Protein AF-A0A4R0DR61-F1 (afdb_monomer_lite)

pLDDT: mean 72.53, std 19.12, range [35.84, 91.69]

Radius of gyration: 15.0 Å; chains: 1; bounding box: 28×46×39 Å

Sequence (73 aa):
MGTVPETGWLHWQFAGGSMIPHGATHIENDGTFWNCTNGVWTYWSEVFGWCGYIGTVNQMFLNNKNELGTMYA

Secondary structure (DSSP, 8-state):
-----TTTTSSS--SSS-PPPTT--EEETTS-EEEEETTEEEEEETTTEEEE--S---HHHHHTEEESGGG--

Structure (mmCIF, N/CA/C/O backbone):
data_AF-A0A4R0DR61-F1
#
_entry.id   AF-A0A4R0DR61-F1
#
loop_
_atom_site.group_PDB
_atom_site.id
_atom_site.type_symbol
_atom_site.label_atom_id
_atom_site.label_alt_id
_atom_site.label_comp_id
_atom_site.label_asym_id
_atom_site.label_entity_id
_atom_site.label_seq_id
_atom_site.pdbx_PDB_ins_code
_atom_site.Cartn_x
_atom_site.Cartn_y
_atom_site.Cartn_z
_atom_site.occupancy
_atom_site.B_iso_or_equiv
_atom_site.auth_seq_id
_atom_site.auth_comp_id
_atom_site.auth_asym_id
_atom_site.auth_atom_id
_atom_site.pdbx_PDB_model_num
ATOM 1 N N . MET A 1 1 ? 1.143 35.618 -26.874 1.00 39.44 1 MET A N 1
ATOM 2 C CA . MET A 1 1 ? 2.113 35.014 -25.937 1.00 39.44 1 MET A CA 1
ATOM 3 C C . MET A 1 1 ? 1.308 34.617 -24.715 1.00 39.44 1 MET A C 1
ATOM 5 O O . MET A 1 1 ? 0.887 35.495 -23.977 1.00 39.44 1 MET A O 1
ATOM 9 N N . GLY A 1 2 ? 0.892 33.351 -24.654 1.00 36.66 2 GLY A N 1
ATOM 10 C CA . GLY A 1 2 ? -0.104 32.879 -23.691 1.00 36.66 2 GLY A CA 1
ATOM 11 C C . GLY A 1 2 ? 0.485 32.775 -22.290 1.00 36.66 2 GLY A C 1
ATOM 12 O O . GLY A 1 2 ? 1.601 32.293 -22.123 1.00 36.66 2 GLY A O 1
ATOM 13 N N . THR A 1 3 ? -0.267 33.251 -21.307 1.00 45.78 3 THR A N 1
ATOM 14 C CA . THR A 1 3 ? 0.006 33.090 -19.880 1.00 45.78 3 THR A CA 1
ATOM 15 C C . THR A 1 3 ? 0.035 31.602 -19.542 1.00 45.78 3 THR A C 1
ATOM 17 O O . THR A 1 3 ? -0.976 30.914 -19.675 1.00 45.78 3 THR A O 1
ATOM 20 N N . VAL A 1 4 ? 1.200 31.103 -19.139 1.00 53.56 4 VAL A N 1
ATOM 21 C CA . VAL A 1 4 ? 1.347 29.775 -18.536 1.00 53.56 4 VAL A CA 1
ATOM 22 C C . VAL A 1 4 ? 0.588 29.766 -17.203 1.00 53.56 4 VAL A C 1
ATOM 24 O O . VAL A 1 4 ? 0.884 30.609 -16.358 1.00 53.56 4 VAL A O 1
ATOM 27 N N . PRO A 1 5 ? -0.405 28.883 -16.996 1.00 45.56 5 PRO A N 1
ATOM 28 C CA . PRO A 1 5 ? -1.081 28.796 -15.711 1.00 45.56 5 PRO A CA 1
ATOM 29 C C . PRO A 1 5 ? -0.119 28.224 -14.661 1.00 45.56 5 PRO A C 1
ATOM 31 O O . PRO A 1 5 ? 0.559 27.223 -14.904 1.00 45.56 5 PRO A O 1
ATOM 34 N N . GLU A 1 6 ? -0.061 28.876 -13.498 1.00 52.38 6 GLU A N 1
ATOM 35 C CA . GLU A 1 6 ? 0.751 28.550 -12.312 1.00 52.38 6 GLU A CA 1
ATOM 36 C C . GLU A 1 6 ? 0.340 27.232 -11.620 1.00 52.38 6 GLU A C 1
ATOM 38 O O . GLU A 1 6 ? 0.216 27.156 -10.404 1.00 52.38 6 GLU A O 1
ATOM 43 N N . THR A 1 7 ? 0.145 26.153 -12.375 1.00 47.88 7 THR A N 1
ATOM 44 C CA . THR A 1 7 ? -0.054 24.797 -11.828 1.00 47.88 7 THR A CA 1
ATOM 45 C C . THR A 1 7 ? 0.990 23.796 -12.329 1.00 47.88 7 THR A C 1
ATOM 47 O O . THR A 1 7 ? 0.964 22.626 -11.961 1.00 47.88 7 THR A O 1
ATOM 50 N N . GLY A 1 8 ? 1.975 24.252 -13.113 1.00 41.03 8 GLY A N 1
ATOM 51 C CA . GLY A 1 8 ? 3.062 23.417 -13.642 1.00 41.03 8 GLY A CA 1
ATOM 52 C C . GLY A 1 8 ? 4.196 23.095 -12.657 1.00 41.03 8 GLY A C 1
ATOM 53 O O . GLY A 1 8 ? 5.103 22.347 -13.009 1.00 41.03 8 GLY A O 1
ATOM 54 N N . TRP A 1 9 ? 4.162 23.639 -11.435 1.00 41.94 9 TRP A N 1
ATOM 55 C CA . TRP A 1 9 ? 5.281 23.592 -10.476 1.00 41.94 9 TRP A CA 1
ATOM 56 C C . TRP A 1 9 ? 5.162 22.525 -9.374 1.00 41.94 9 TRP A C 1
ATOM 58 O O . TRP A 1 9 ? 6.074 22.385 -8.560 1.00 41.94 9 TRP A O 1
ATOM 68 N N . LEU A 1 10 ? 4.087 21.730 -9.356 1.00 46.69 10 LEU A N 1
ATOM 69 C CA . LEU A 1 10 ? 3.912 20.638 -8.383 1.00 46.69 10 LEU A CA 1
ATOM 70 C C . LEU A 1 10 ? 4.316 19.250 -8.918 1.00 46.69 10 LEU A C 1
ATOM 72 O O . LEU A 1 10 ? 4.239 18.273 -8.185 1.00 46.69 10 LEU A O 1
ATOM 76 N N . HIS A 1 11 ? 4.788 19.139 -10.166 1.00 47.22 11 HIS A N 1
ATOM 77 C CA . HIS A 1 11 ? 5.046 17.834 -10.801 1.00 47.22 11 HIS A CA 1
ATOM 78 C C . HIS A 1 11 ? 6.470 17.270 -10.562 1.00 47.22 11 HIS A C 1
ATOM 80 O O . HIS A 1 11 ? 6.763 16.168 -11.004 1.00 47.22 11 HIS A O 1
ATOM 86 N N . TRP A 1 12 ? 7.375 17.972 -9.864 1.00 38.59 12 TRP A N 1
ATOM 87 C CA . TRP A 1 12 ? 8.784 17.533 -9.734 1.00 38.59 12 TRP A CA 1
ATOM 88 C C . TRP A 1 12 ? 9.389 17.616 -8.317 1.00 38.59 12 TRP A C 1
ATOM 90 O O . TRP A 1 12 ? 10.608 17.634 -8.174 1.00 38.59 12 TRP A O 1
ATOM 100 N N . GLN A 1 13 ? 8.586 17.650 -7.247 1.00 47.09 13 GLN A N 1
ATOM 101 C CA . GLN A 1 13 ? 9.088 17.922 -5.883 1.00 47.09 13 GLN A CA 1
ATOM 102 C C . GLN A 1 13 ? 9.605 16.727 -5.059 1.00 47.09 13 GLN A C 1
ATOM 104 O O . GLN A 1 13 ? 9.795 16.870 -3.855 1.00 47.09 13 GLN A O 1
ATOM 109 N N . PHE A 1 14 ? 9.941 15.585 -5.658 1.00 48.12 14 PHE A N 1
ATOM 110 C CA . PHE A 1 14 ? 10.661 14.537 -4.922 1.00 48.12 14 PHE A CA 1
ATOM 111 C C . PHE A 1 14 ? 12.023 14.307 -5.571 1.00 48.12 14 PHE A C 1
ATOM 113 O O . PHE A 1 14 ? 12.177 13.594 -6.561 1.00 48.12 14 PHE A O 1
ATOM 120 N N . ALA A 1 15 ? 13.018 15.010 -5.033 1.00 43.00 15 ALA A N 1
ATOM 121 C CA . ALA A 1 15 ? 14.422 14.855 -5.369 1.00 43.00 15 ALA A CA 1
ATOM 122 C C . ALA A 1 15 ? 14.842 13.387 -5.175 1.00 43.00 15 ALA A C 1
ATOM 124 O O . ALA A 1 15 ? 14.956 12.921 -4.047 1.00 43.00 15 ALA A O 1
ATOM 125 N N . GLY A 1 16 ? 15.049 12.663 -6.280 1.00 42.78 16 GLY A N 1
ATOM 126 C CA . GLY A 1 16 ? 15.469 11.258 -6.256 1.00 42.78 16 GLY A CA 1
ATOM 127 C C . GLY A 1 16 ? 14.600 10.297 -7.069 1.00 42.78 16 GLY A C 1
ATOM 128 O O . GLY A 1 16 ? 14.331 9.198 -6.617 1.00 42.78 16 GLY A O 1
ATOM 129 N N . GLY A 1 17 ? 14.150 10.681 -8.266 1.00 42.53 17 GLY A N 1
ATOM 130 C CA . GLY A 1 17 ? 13.888 9.723 -9.349 1.00 42.53 17 GLY A CA 1
ATOM 131 C C . GLY A 1 17 ? 12.755 8.695 -9.207 1.00 42.53 17 GLY A C 1
ATOM 132 O O . GLY A 1 17 ? 12.646 7.871 -10.108 1.00 42.53 17 GLY A O 1
ATOM 133 N N . SER A 1 18 ? 11.898 8.728 -8.183 1.00 51.38 18 SER A N 1
ATOM 134 C CA . SER A 1 18 ? 10.719 7.848 -8.138 1.00 51.38 18 SER A CA 1
ATOM 135 C C . SER A 1 18 ? 9.443 8.662 -8.361 1.00 51.38 18 SER A C 1
ATOM 137 O O . SER A 1 18 ? 8.970 9.395 -7.494 1.00 51.38 18 SER A O 1
ATOM 139 N N . MET A 1 19 ? 8.934 8.602 -9.594 1.00 65.94 19 MET A N 1
ATOM 140 C CA . MET A 1 19 ? 7.640 9.159 -9.989 1.00 65.94 19 MET A CA 1
ATOM 141 C C . MET A 1 19 ? 6.559 8.483 -9.141 1.00 65.94 19 MET A C 1
ATOM 143 O O . MET A 1 19 ? 6.492 7.255 -9.140 1.00 65.94 19 MET A O 1
ATOM 147 N N . ILE A 1 20 ? 5.722 9.257 -8.434 1.00 72.50 20 ILE A N 1
ATOM 148 C CA . ILE A 1 20 ? 4.577 8.688 -7.707 1.00 72.50 20 ILE A CA 1
ATOM 149 C C . ILE A 1 20 ? 3.784 7.835 -8.706 1.00 72.50 20 ILE A C 1
ATOM 151 O O . ILE A 1 20 ? 3.330 8.368 -9.726 1.00 72.50 20 ILE A O 1
ATOM 155 N N . PRO A 1 21 ? 3.631 6.523 -8.464 1.00 76.38 21 PRO A N 1
ATOM 156 C CA . PRO A 1 21 ? 2.970 5.652 -9.412 1.00 76.38 21 PRO A CA 1
ATOM 157 C C . PRO A 1 21 ? 1.510 6.070 -9.543 1.00 76.38 21 PRO A C 1
ATOM 159 O O . PRO A 1 21 ? 0.826 6.359 -8.558 1.00 76.38 21 PRO A O 1
ATOM 162 N N . HIS A 1 22 ? 1.025 6.125 -10.782 1.00 77.50 22 HIS A N 1
ATOM 163 C CA . HIS A 1 22 ? 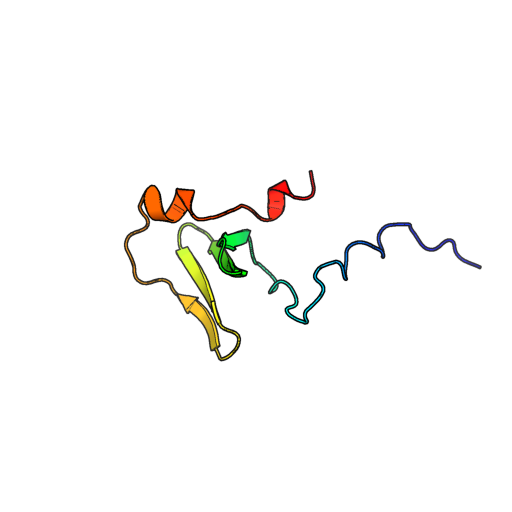-0.333 6.569 -11.057 1.00 77.50 22 HIS A CA 1
ATOM 164 C C . HIS A 1 22 ? -1.343 5.677 -10.318 1.00 77.50 22 HIS A C 1
ATOM 166 O O . HIS A 1 22 ? -1.294 4.447 -10.410 1.00 77.50 22 HIS A O 1
ATOM 172 N N . GLY A 1 23 ? -2.242 6.313 -9.564 1.00 77.69 23 GLY A N 1
ATOM 173 C CA . GLY A 1 23 ? -3.191 5.632 -8.687 1.00 77.69 23 GLY A CA 1
ATOM 174 C C . GLY A 1 23 ? -2.685 5.384 -7.264 1.00 77.69 23 GLY A C 1
ATOM 175 O O . GLY A 1 23 ? -3.419 4.788 -6.482 1.00 77.69 23 GLY A O 1
ATOM 176 N N . ALA A 1 24 ? -1.486 5.828 -6.879 1.00 83.50 24 ALA A N 1
ATOM 177 C CA . ALA A 1 24 ? -1.086 5.787 -5.477 1.00 83.50 24 ALA A CA 1
ATOM 178 C C . ALA A 1 24 ? -2.060 6.609 -4.619 1.00 83.50 24 ALA A C 1
ATOM 180 O O . ALA A 1 24 ? -2.384 7.754 -4.926 1.00 83.50 24 ALA A O 1
ATOM 181 N N . THR A 1 25 ? -2.523 6.001 -3.533 1.00 87.00 25 THR A N 1
ATOM 182 C CA . THR A 1 25 ? -3.450 6.620 -2.568 1.00 87.00 25 THR A CA 1
ATOM 183 C C . THR A 1 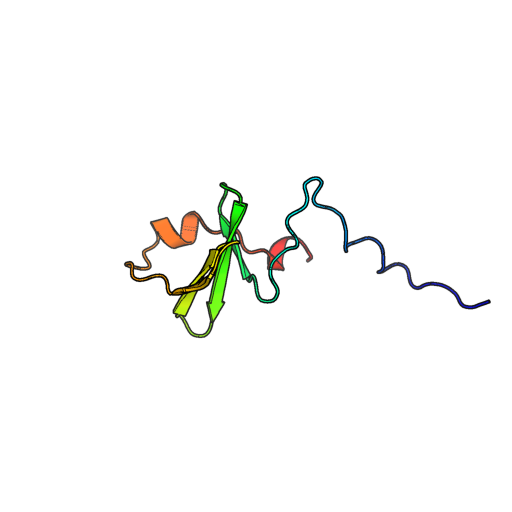25 ? -2.770 6.867 -1.228 1.00 87.00 25 THR A C 1
ATOM 185 O O . THR A 1 25 ? -3.095 7.826 -0.536 1.00 87.00 25 THR A O 1
ATOM 188 N N . HIS A 1 26 ? -1.797 6.021 -0.886 1.00 89.12 26 HIS A N 1
ATOM 189 C CA . HIS A 1 26 ? -1.069 6.060 0.368 1.00 89.12 26 HIS A CA 1
ATOM 190 C C . HIS A 1 26 ? 0.428 5.842 0.124 1.00 89.12 26 HIS A C 1
ATOM 192 O O . HIS A 1 26 ? 0.826 5.258 -0.887 1.00 89.12 26 HIS A O 1
ATOM 198 N N . ILE A 1 27 ? 1.249 6.273 1.075 1.00 88.06 27 ILE A N 1
ATOM 199 C CA . ILE A 1 27 ? 2.685 6.014 1.132 1.00 88.06 27 ILE A CA 1
ATOM 200 C C . ILE A 1 27 ? 3.070 5.570 2.546 1.00 88.06 27 ILE A C 1
ATOM 202 O O . ILE A 1 27 ? 2.558 6.086 3.545 1.00 88.06 27 ILE A O 1
ATOM 206 N N . GLU A 1 28 ? 3.941 4.577 2.643 1.00 87.44 28 GLU A N 1
ATOM 207 C CA . GLU A 1 28 ? 4.562 4.188 3.907 1.00 87.44 28 GLU A CA 1
ATOM 208 C C . GLU A 1 28 ? 5.777 5.063 4.219 1.00 87.44 28 GLU A C 1
ATOM 210 O O . GLU A 1 28 ? 6.342 5.726 3.351 1.00 87.44 28 GLU A O 1
ATOM 215 N N . ASN A 1 29 ? 6.191 5.075 5.485 1.00 79.69 29 ASN A N 1
ATOM 216 C CA . ASN A 1 29 ? 7.333 5.877 5.931 1.00 79.69 29 ASN A CA 1
ATOM 217 C C . ASN A 1 29 ? 8.671 5.446 5.293 1.00 79.69 29 ASN A C 1
ATOM 219 O O . ASN A 1 29 ? 9.639 6.198 5.306 1.00 79.69 29 ASN A O 1
ATOM 223 N N . ASP A 1 30 ? 8.735 4.233 4.744 1.00 81.12 30 ASP A N 1
ATOM 224 C CA . ASP A 1 30 ? 9.881 3.715 3.993 1.00 81.12 30 ASP A CA 1
ATOM 225 C C . ASP A 1 30 ? 9.894 4.162 2.516 1.00 81.12 30 ASP A C 1
ATOM 227 O O . ASP A 1 30 ? 10.860 3.888 1.805 1.00 81.12 30 ASP A O 1
ATOM 231 N N . GLY A 1 31 ? 8.848 4.861 2.058 1.00 80.31 31 GLY A N 1
ATOM 232 C CA . GLY A 1 31 ? 8.670 5.285 0.670 1.00 80.31 31 GLY A CA 1
ATOM 233 C C . GLY A 1 31 ? 7.882 4.300 -0.199 1.00 80.31 31 GLY A C 1
ATOM 234 O O . GLY A 1 31 ? 7.685 4.572 -1.384 1.00 80.31 31 GLY A O 1
ATOM 235 N N . THR A 1 32 ? 7.395 3.183 0.349 1.00 85.94 32 THR A N 1
ATOM 236 C CA . THR A 1 32 ? 6.575 2.230 -0.407 1.00 85.94 32 THR A CA 1
ATOM 237 C C . THR A 1 32 ? 5.214 2.847 -0.725 1.00 85.94 32 THR A C 1
ATOM 239 O O . THR A 1 32 ? 4.476 3.262 0.170 1.00 85.94 32 THR A O 1
ATOM 242 N N . PHE A 1 33 ? 4.847 2.891 -2.007 1.00 88.31 33 PHE A N 1
ATOM 243 C CA . PHE A 1 33 ? 3.538 3.382 -2.436 1.00 88.31 33 PHE A CA 1
ATOM 244 C C . PHE A 1 33 ? 2.466 2.301 -2.347 1.00 88.31 33 PHE A C 1
ATOM 246 O O . PHE A 1 33 ? 2.694 1.134 -2.668 1.00 88.31 33 PHE A O 1
ATOM 253 N N . TRP A 1 34 ? 1.260 2.719 -1.977 1.00 90.88 34 TRP A N 1
ATOM 254 C CA . TRP A 1 34 ? 0.109 1.852 -1.778 1.00 90.88 34 TRP A CA 1
ATOM 255 C C . TRP A 1 34 ? -1.130 2.402 -2.483 1.00 90.88 34 TRP A C 1
ATOM 257 O O . TRP A 1 34 ? -1.439 3.598 -2.455 1.00 90.88 34 TRP A O 1
ATOM 267 N N . ASN A 1 35 ? -1.886 1.499 -3.091 1.00 90.19 35 ASN A N 1
ATOM 268 C CA . ASN A 1 35 ? -3.213 1.760 -3.623 1.00 90.19 35 ASN A CA 1
ATOM 269 C C . ASN A 1 35 ? -4.237 0.955 -2.813 1.00 90.19 35 ASN A C 1
ATOM 271 O O . ASN A 1 35 ? -4.034 -0.230 -2.546 1.00 90.19 35 ASN A O 1
ATOM 275 N N . CYS A 1 36 ? -5.320 1.620 -2.415 1.00 88.69 36 CYS A N 1
ATOM 276 C CA . CYS A 1 36 ? -6.500 0.989 -1.847 1.00 88.69 36 CYS A CA 1
ATOM 277 C C . CYS A 1 36 ? -7.683 1.259 -2.779 1.00 88.69 36 CYS A C 1
ATOM 279 O O . CYS A 1 36 ? -8.180 2.383 -2.849 1.00 88.69 36 CYS A O 1
ATOM 281 N N . THR A 1 37 ? -8.136 0.230 -3.493 1.00 83.62 37 THR A N 1
ATOM 282 C CA . THR A 1 37 ? -9.305 0.317 -4.377 1.00 83.62 37 THR A CA 1
ATOM 283 C C . THR A 1 37 ? -10.340 -0.707 -3.932 1.00 83.62 37 THR A C 1
ATOM 285 O O . THR A 1 37 ? -10.067 -1.904 -3.921 1.00 83.62 37 THR A O 1
ATOM 288 N N . ASN A 1 38 ? -11.541 -0.253 -3.55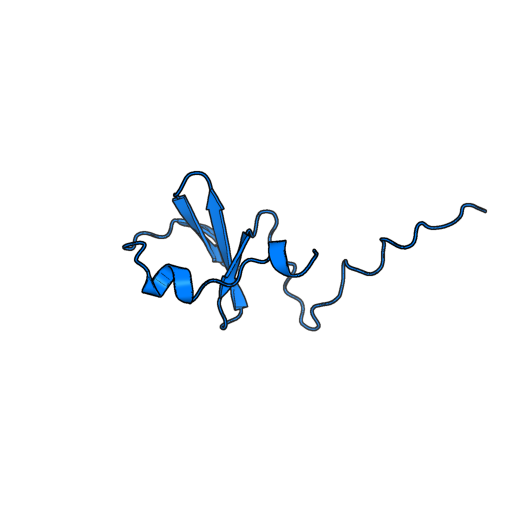8 1.00 83.06 38 ASN A N 1
ATOM 289 C CA . ASN A 1 38 ? -12.646 -1.114 -3.101 1.00 83.06 38 ASN A CA 1
ATOM 290 C C . ASN A 1 38 ? -12.263 -2.074 -1.951 1.00 83.06 38 ASN A C 1
ATOM 292 O O . ASN A 1 38 ? -12.732 -3.209 -1.898 1.00 83.06 38 ASN A O 1
ATOM 296 N N . GLY A 1 39 ? -11.383 -1.635 -1.043 1.00 83.56 39 GLY A N 1
ATOM 297 C CA . GLY A 1 39 ? -10.888 -2.446 0.077 1.00 83.56 39 GLY A CA 1
ATOM 298 C C . GLY A 1 39 ? -9.792 -3.453 -0.291 1.00 83.56 39 GLY A C 1
ATOM 299 O O . GLY A 1 39 ? -9.290 -4.150 0.591 1.00 83.56 39 GLY A O 1
ATOM 300 N N . VAL A 1 40 ? -9.387 -3.517 -1.561 1.00 86.31 40 VAL A N 1
ATOM 301 C CA . VAL A 1 40 ? -8.226 -4.289 -2.010 1.00 86.31 40 VAL A CA 1
ATOM 302 C C . VAL A 1 40 ? -6.988 -3.414 -1.911 1.00 86.31 40 VAL A C 1
ATOM 304 O O . VAL A 1 40 ? -6.945 -2.320 -2.473 1.00 86.31 40 VAL A O 1
ATOM 307 N N . TRP A 1 41 ? -5.978 -3.921 -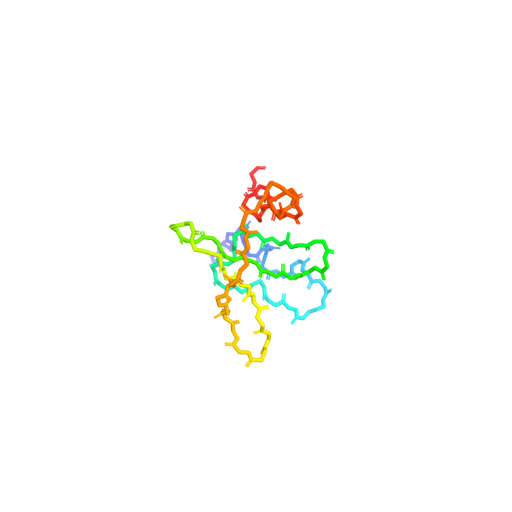1.210 1.00 90.69 41 TRP A N 1
ATOM 308 C CA . TRP A 1 41 ? -4.695 -3.251 -1.056 1.00 90.69 41 TRP A CA 1
ATOM 309 C C . TRP A 1 41 ? -3.677 -3.817 -2.035 1.00 90.69 41 TRP A C 1
ATOM 311 O O . TRP A 1 41 ? -3.498 -5.033 -2.133 1.00 90.69 41 TRP A O 1
ATOM 321 N N . THR A 1 42 ? -2.980 -2.927 -2.729 1.00 91.69 42 THR A N 1
ATOM 322 C CA . THR A 1 42 ? -1.839 -3.271 -3.576 1.00 91.69 42 THR A CA 1
ATOM 323 C C . THR A 1 42 ? -0.657 -2.374 -3.241 1.00 91.69 42 THR A C 1
ATOM 325 O O . THR A 1 42 ? -0.844 -1.178 -3.011 1.00 91.69 42 THR A O 1
ATOM 328 N N . TYR A 1 43 ? 0.551 -2.926 -3.247 1.00 90.25 43 TYR A N 1
ATOM 329 C CA . TYR A 1 43 ? 1.790 -2.172 -3.062 1.00 90.25 43 TYR A CA 1
ATOM 330 C C . TYR A 1 43 ? 2.505 -1.998 -4.401 1.00 90.25 43 TYR A C 1
ATOM 332 O O . TYR A 1 43 ? 2.372 -2.834 -5.299 1.00 90.25 43 TYR A O 1
ATOM 340 N N . TRP A 1 44 ? 3.242 -0.904 -4.553 1.00 89.06 44 TRP A N 1
ATOM 341 C CA . TRP A 1 44 ? 4.042 -0.658 -5.744 1.00 89.06 44 TRP A CA 1
ATOM 342 C C . TRP A 1 44 ? 5.386 -1.374 -5.655 1.00 89.06 44 TRP A C 1
ATOM 344 O O . TRP A 1 44 ? 6.100 -1.274 -4.658 1.00 89.06 44 TRP A O 1
ATOM 354 N N . SER A 1 45 ? 5.749 -2.061 -6.729 1.00 86.44 45 SER A N 1
ATOM 355 C CA . SER A 1 45 ? 7.076 -2.608 -6.966 1.00 86.44 45 SER A CA 1
ATOM 356 C C . SER A 1 45 ? 7.643 -1.990 -8.236 1.00 86.44 45 SER A C 1
ATOM 358 O O . SER A 1 45 ? 7.002 -2.029 -9.280 1.00 86.44 45 SER A O 1
ATOM 360 N N . GLU A 1 46 ? 8.876 -1.493 -8.193 1.00 82.62 46 GLU A N 1
ATOM 361 C CA . GLU A 1 46 ? 9.545 -0.980 -9.399 1.00 82.62 46 GLU A CA 1
ATOM 362 C C . GLU A 1 46 ? 9.773 -2.071 -10.460 1.00 82.62 46 GLU A C 1
ATOM 364 O O . GLU A 1 46 ? 9.880 -1.774 -11.646 1.00 82.62 46 GLU A O 1
ATOM 369 N N . VAL A 1 47 ? 9.813 -3.342 -10.044 1.00 83.81 47 VAL A N 1
ATOM 370 C CA . VAL A 1 47 ? 10.060 -4.488 -10.930 1.00 83.81 47 VAL A CA 1
ATOM 371 C C . VAL A 1 47 ? 8.764 -5.021 -11.549 1.00 83.81 47 VAL A C 1
ATOM 373 O O . VAL A 1 47 ? 8.754 -5.397 -12.718 1.00 83.81 47 VAL A O 1
ATOM 376 N N . PHE A 1 48 ? 7.674 -5.065 -10.777 1.00 82.81 48 PHE A N 1
ATOM 377 C CA . PHE A 1 48 ? 6.426 -5.740 -11.171 1.00 82.81 48 PHE A CA 1
ATOM 378 C C . PHE A 1 48 ? 5.210 -4.809 -11.294 1.00 82.81 48 PHE A C 1
ATOM 380 O O . PHE A 1 48 ? 4.166 -5.227 -11.792 1.00 82.81 48 PHE A O 1
ATOM 387 N N . GLY A 1 49 ? 5.327 -3.554 -10.863 1.00 88.81 49 GLY A N 1
ATOM 388 C CA . GLY A 1 49 ? 4.214 -2.618 -10.749 1.00 88.81 49 GLY A CA 1
ATOM 389 C C . GLY A 1 49 ? 3.343 -2.894 -9.521 1.00 88.81 49 GLY A C 1
ATOM 390 O O . GLY A 1 49 ? 3.847 -3.231 -8.450 1.00 88.81 49 GLY A O 1
ATOM 391 N N . TRP A 1 50 ? 2.027 -2.720 -9.659 1.00 87.62 50 TRP A N 1
ATOM 392 C CA . TRP A 1 50 ? 1.069 -2.932 -8.572 1.00 87.62 50 TRP A CA 1
ATOM 393 C C . TRP A 1 50 ? 0.889 -4.419 -8.255 1.00 87.62 50 TRP A C 1
ATOM 395 O O . TRP A 1 50 ? 0.340 -5.180 -9.053 1.00 87.62 50 TRP A O 1
ATOM 405 N N . CYS A 1 51 ? 1.293 -4.814 -7.052 1.00 90.31 51 CYS A N 1
ATOM 406 C CA . CYS A 1 51 ? 1.188 -6.177 -6.552 1.00 90.31 51 CYS A CA 1
ATOM 407 C C . CYS A 1 51 ? 0.131 -6.272 -5.451 1.00 90.31 51 CYS A C 1
ATOM 409 O O . CYS A 1 51 ? 0.085 -5.441 -4.547 1.00 90.31 51 CYS A O 1
ATOM 411 N N . GLY A 1 52 ? -0.705 -7.310 -5.503 1.00 89.44 52 GLY A N 1
ATOM 412 C CA . GLY A 1 52 ? -1.713 -7.583 -4.479 1.00 89.44 52 GLY A C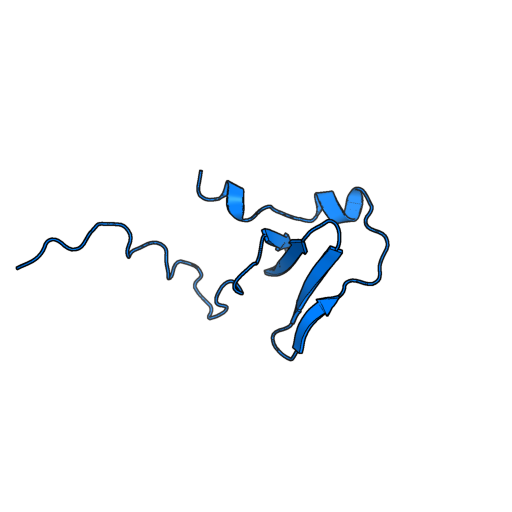A 1
ATOM 413 C C . GLY A 1 52 ? -1.092 -7.859 -3.114 1.00 89.44 52 GLY A C 1
ATOM 414 O O . GLY A 1 52 ? -0.216 -8.713 -2.984 1.00 89.44 52 GLY A O 1
ATOM 415 N N . TYR A 1 53 ? -1.573 -7.166 -2.087 1.00 89.62 53 TYR A N 1
ATOM 416 C CA . TYR A 1 53 ? -1.218 -7.471 -0.710 1.00 89.62 53 TYR A CA 1
ATOM 417 C C . TYR A 1 53 ? -2.075 -8.626 -0.188 1.00 89.62 53 TYR A C 1
ATOM 419 O O . TYR A 1 53 ? -3.297 -8.525 -0.106 1.00 89.62 53 TYR A O 1
ATOM 427 N N . ILE A 1 54 ? -1.420 -9.727 0.181 1.00 83.69 54 ILE A N 1
ATOM 428 C CA . ILE A 1 54 ? -2.057 -10.952 0.689 1.00 83.69 54 ILE A CA 1
ATOM 429 C C . ILE A 1 54 ? -1.798 -11.059 2.199 1.00 83.69 54 ILE A C 1
ATOM 431 O O . ILE A 1 54 ? -1.210 -12.020 2.691 1.00 83.69 54 ILE A O 1
ATOM 435 N N . GLY A 1 55 ? -2.174 -10.022 2.943 1.00 85.62 55 GLY A N 1
ATOM 436 C CA . GLY A 1 55 ? -2.034 -9.976 4.396 1.00 85.62 55 GLY A CA 1
ATOM 437 C C . GLY A 1 55 ? -3.290 -9.446 5.073 1.00 85.62 55 GLY A C 1
ATOM 438 O O . GLY A 1 55 ? -4.216 -8.955 4.430 1.00 85.62 55 GLY A O 1
ATOM 439 N N . THR A 1 56 ? -3.338 -9.562 6.400 1.00 85.56 56 THR A N 1
ATOM 440 C CA . THR A 1 56 ? -4.466 -9.034 7.174 1.00 85.56 56 THR A CA 1
ATOM 441 C C . THR A 1 56 ? -4.369 -7.516 7.253 1.00 85.56 56 THR A C 1
ATOM 443 O O . THR A 1 56 ? -3.419 -6.978 7.819 1.00 85.56 56 THR A O 1
ATOM 446 N N . VAL A 1 57 ? -5.380 -6.824 6.733 1.00 87.94 57 VAL A N 1
ATOM 447 C CA . VAL A 1 57 ? -5.533 -5.374 6.888 1.00 87.94 57 VAL A CA 1
ATOM 448 C C . VAL A 1 57 ? -6.009 -5.098 8.316 1.00 87.94 57 VAL A C 1
ATOM 450 O O . VAL A 1 57 ? -7.197 -5.196 8.616 1.00 87.94 57 VAL A O 1
ATOM 453 N N . ASN A 1 58 ? -5.072 -4.819 9.223 1.00 88.31 58 ASN A N 1
ATOM 454 C CA . ASN A 1 58 ? -5.354 -4.472 10.618 1.00 88.31 58 ASN A CA 1
ATOM 455 C C . ASN A 1 58 ? -5.110 -2.975 10.887 1.00 88.31 58 ASN A C 1
ATOM 457 O O . ASN A 1 58 ? -4.571 -2.249 10.056 1.00 88.31 58 ASN A O 1
ATOM 461 N N . GLN A 1 59 ? -5.492 -2.498 12.073 1.00 86.81 59 GLN A N 1
ATOM 462 C CA . GLN A 1 59 ? -5.339 -1.083 12.423 1.00 86.81 59 GLN A CA 1
ATOM 463 C C . GLN A 1 59 ? -3.869 -0.633 12.461 1.00 86.81 59 GLN A C 1
ATOM 465 O O . GLN A 1 59 ? -3.572 0.500 12.108 1.00 86.81 59 GLN A O 1
ATOM 470 N N . MET A 1 60 ? -2.937 -1.529 12.801 1.00 86.62 60 MET A N 1
ATOM 471 C CA . MET A 1 60 ? -1.497 -1.251 12.717 1.00 86.62 60 MET A CA 1
ATOM 472 C C . MET A 1 60 ? -1.037 -1.017 11.274 1.00 86.62 60 MET A C 1
ATOM 474 O O . MET A 1 60 ? -0.266 -0.097 11.019 1.00 86.62 60 MET A O 1
ATOM 478 N N . PHE A 1 61 ? -1.533 -1.819 10.329 1.00 87.06 61 PHE A N 1
ATOM 479 C CA . PHE A 1 61 ? -1.249 -1.671 8.908 1.00 87.06 61 PHE A CA 1
ATOM 480 C C . PHE A 1 61 ? -1.745 -0.323 8.389 1.00 87.06 61 PHE A C 1
ATOM 482 O O . PHE A 1 61 ? -1.001 0.334 7.667 1.00 87.06 61 PHE A O 1
ATOM 489 N N . LEU A 1 62 ? -2.961 0.080 8.776 1.00 86.50 62 LEU A N 1
ATOM 490 C CA . LEU A 1 62 ? -3.567 1.357 8.388 1.00 86.50 62 LEU A CA 1
ATOM 491 C C . LEU A 1 62 ? -2.851 2.552 9.027 1.00 86.50 62 LEU A C 1
ATOM 493 O O . LEU A 1 62 ? -2.564 3.517 8.333 1.00 86.50 62 LEU A O 1
ATOM 497 N N . ASN A 1 63 ? -2.485 2.466 10.309 1.00 87.38 63 ASN A N 1
ATOM 498 C CA . ASN A 1 63 ? -1.755 3.528 11.010 1.00 87.38 63 ASN A CA 1
ATOM 499 C C . ASN A 1 63 ? -0.369 3.806 10.405 1.00 87.38 63 ASN A C 1
ATOM 501 O O . ASN A 1 63 ? 0.163 4.895 10.588 1.00 87.38 63 ASN A O 1
ATOM 505 N N . ASN A 1 64 ? 0.225 2.834 9.704 1.00 85.44 64 ASN A N 1
ATOM 506 C CA . ASN A 1 64 ? 1.499 3.014 9.005 1.00 85.44 64 ASN A CA 1
ATOM 507 C C . ASN A 1 64 ? 1.349 3.662 7.613 1.00 85.44 64 ASN A C 1
ATOM 509 O O . ASN A 1 64 ? 2.349 3.917 6.944 1.00 85.44 64 ASN A O 1
ATOM 513 N N . LYS A 1 65 ? 0.117 3.884 7.135 1.00 86.56 65 LYS A N 1
ATOM 514 C CA . LYS A 1 65 ? -0.154 4.471 5.820 1.00 86.56 65 LYS A CA 1
ATOM 515 C C . LYS A 1 65 ? -0.434 5.957 5.961 1.00 86.56 65 LYS A C 1
ATOM 517 O O . LYS A 1 65 ? -1.385 6.354 6.624 1.00 86.56 65 LYS A O 1
ATOM 522 N N . ASN A 1 66 ? 0.360 6.765 5.273 1.00 84.62 66 ASN A N 1
ATOM 523 C CA . ASN A 1 66 ? 0.094 8.187 5.120 1.00 84.62 66 ASN A CA 1
ATOM 524 C C . ASN A 1 66 ? -0.685 8.391 3.824 1.00 84.62 66 ASN A C 1
ATOM 526 O O . ASN A 1 66 ? -0.234 7.971 2.759 1.00 84.62 66 ASN A O 1
ATOM 530 N N . GLU A 1 67 ? -1.860 9.003 3.902 1.00 83.00 67 GLU A N 1
ATOM 531 C CA . GLU A 1 67 ? -2.642 9.353 2.718 1.00 83.00 67 GLU A CA 1
ATOM 532 C C . GLU A 1 67 ? -1.904 10.409 1.884 1.00 83.00 67 GLU A C 1
ATOM 534 O O . GLU A 1 67 ? -1.476 11.446 2.389 1.00 83.00 67 GLU A O 1
ATOM 539 N N . LEU A 1 68 ? -1.7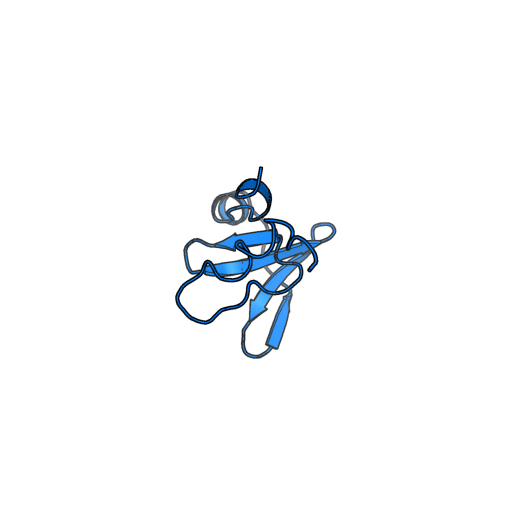67 10.162 0.580 1.00 75.69 68 LEU A N 1
ATOM 540 C CA . LEU A 1 68 ? -1.155 11.126 -0.340 1.00 75.69 68 LEU A CA 1
ATOM 541 C C . LEU A 1 68 ? -2.100 12.302 -0.635 1.00 75.69 68 LEU A C 1
ATOM 543 O O . LEU A 1 68 ? -1.647 13.417 -0.873 1.00 75.69 68 LEU A O 1
ATOM 547 N N . GLY A 1 69 ? -3.418 12.067 -0.596 1.00 59.28 69 GLY A N 1
ATOM 548 C CA . GLY A 1 69 ? -4.447 13.066 -0.910 1.00 59.28 69 GLY A CA 1
ATOM 549 C C . GLY A 1 69 ? -4.552 14.216 0.096 1.00 59.28 69 GLY A C 1
ATOM 550 O O . GLY A 1 69 ? -5.027 15.290 -0.261 1.00 59.28 69 GLY A O 1
ATOM 551 N N . THR A 1 70 ? -4.066 14.034 1.323 1.00 48.78 70 THR A N 1
ATOM 552 C CA . THR A 1 70 ? -4.048 15.069 2.369 1.00 48.78 70 THR A CA 1
ATOM 553 C C . THR A 1 70 ? -2.819 15.979 2.303 1.00 48.78 70 THR A C 1
ATOM 555 O O . THR A 1 70 ? -2.787 16.984 3.004 1.00 48.78 70 THR A O 1
ATOM 558 N N . MET A 1 71 ? -1.829 15.694 1.445 1.00 44.19 71 MET A N 1
ATOM 559 C CA . MET A 1 71 ? -0.689 16.600 1.221 1.00 44.19 71 MET A CA 1
ATOM 560 C C . MET A 1 71 ? -0.996 17.749 0.241 1.00 44.19 71 MET A C 1
ATOM 562 O O . MET A 1 71 ? -0.144 18.612 0.037 1.00 44.19 71 MET A O 1
ATOM 566 N N . TYR A 1 72 ? -2.194 17.776 -0.358 1.00 43.97 72 TYR A N 1
ATOM 567 C CA . TYR A 1 72 ? -2.580 18.746 -1.394 1.00 43.97 72 TYR A CA 1
ATOM 568 C C . TYR A 1 72 ? -3.872 19.532 -1.086 1.00 43.97 72 TYR A C 1
ATOM 570 O O . TYR A 1 72 ? -4.396 20.183 -1.992 1.00 43.97 72 TYR A O 1
ATOM 578 N N . ALA A 1 73 ? -4.396 19.469 0.146 1.00 35.84 73 ALA A N 1
ATOM 579 C CA . ALA A 1 73 ? -5.595 20.199 0.581 1.00 35.84 73 ALA A CA 1
ATOM 580 C C . ALA A 1 73 ? -5.257 21.337 1.553 1.00 35.84 73 ALA A C 1
ATOM 582 O O . ALA A 1 73 ? -4.378 21.126 2.419 1.00 35.84 73 ALA A O 1
#

Foldseek 3Di:
DDDDPPPPPPQDPDPDDDRQPPQFFWAFPVGWTWHQDPNWIWIQDPVPGTHTDPDDPDPVVVVRIDTPVVVPD